Protein AF-A0A0H3GJH1-F1 (afdb_monomer_lite)

Organism: Klebsiella pneumoniae subsp. pneumoniae (strain HS11286) (NCBI:txid1125630)

pLDDT: mean 85.71, std 8.28, range [63.03, 94.12]

Structure (mmCIF, N/CA/C/O backbone):
data_AF-A0A0H3GJH1-F1
#
_entry.id   AF-A0A0H3GJH1-F1
#
loop_
_atom_site.group_PDB
_atom_site.id
_atom_site.type_symbol
_atom_site.label_atom_id
_atom_site.label_alt_id
_atom_site.label_comp_id
_atom_site.label_asym_id
_atom_site.label_entity_id
_atom_site.label_seq_id
_atom_site.pdbx_PDB_ins_code
_atom_site.Cartn_x
_atom_site.Cartn_y
_atom_site.Cartn_z
_atom_site.occupancy
_atom_site.B_iso_or_equiv
_atom_site.auth_seq_id
_atom_site.auth_comp_id
_atom_site.auth_asym_id
_atom_site.auth_atom_id
_atom_site.pdbx_PDB_model_num
ATOM 1 N N . MET A 1 1 ? 3.544 -13.557 6.238 1.00 67.75 1 MET A N 1
ATOM 2 C CA . MET A 1 1 ? 3.473 -12.197 5.685 1.00 67.75 1 MET A CA 1
ATOM 3 C C . MET A 1 1 ? 3.959 -11.240 6.756 1.00 67.75 1 MET A C 1
ATOM 5 O O . MET A 1 1 ? 3.332 -11.152 7.809 1.00 67.75 1 MET A O 1
ATOM 9 N N . MET A 1 2 ? 5.127 -10.633 6.555 1.00 79.94 2 MET A N 1
ATOM 10 C CA . MET A 1 2 ? 5.583 -9.541 7.418 1.00 79.94 2 MET A CA 1
ATOM 11 C C . MET A 1 2 ? 5.047 -8.240 6.833 1.00 79.94 2 MET A C 1
ATOM 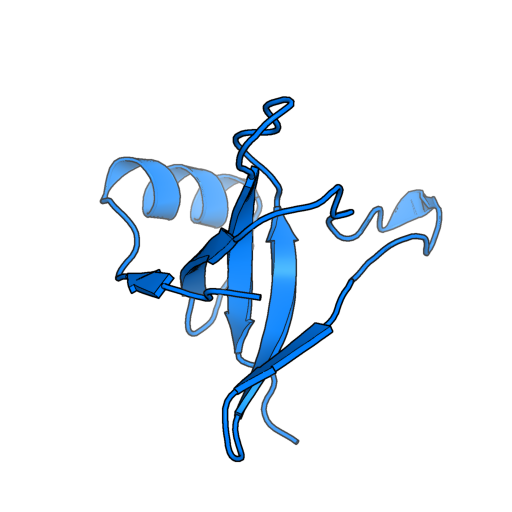13 O O . MET A 1 2 ? 5.141 -8.010 5.630 1.00 79.94 2 MET A O 1
ATOM 17 N N . VAL A 1 3 ? 4.461 -7.412 7.688 1.00 85.94 3 VAL A N 1
ATOM 18 C CA . VAL A 1 3 ? 3.933 -6.106 7.306 1.00 85.94 3 VAL A CA 1
ATOM 19 C C . VAL A 1 3 ? 4.587 -5.089 8.217 1.00 85.94 3 VAL A C 1
ATOM 21 O O . VAL A 1 3 ? 4.419 -5.144 9.435 1.00 85.94 3 VAL A O 1
ATOM 24 N N . GLN A 1 4 ? 5.348 -4.173 7.632 1.00 90.12 4 GLN A N 1
ATOM 25 C CA . GLN A 1 4 ? 5.974 -3.087 8.370 1.00 90.12 4 GLN A CA 1
ATOM 26 C C . GLN A 1 4 ? 5.314 -1.770 7.976 1.00 90.12 4 GLN A C 1
ATOM 28 O O . GLN A 1 4 ? 5.387 -1.361 6.822 1.00 90.12 4 GLN A O 1
ATOM 33 N N . LYS A 1 5 ? 4.676 -1.103 8.943 1.00 91.19 5 LYS A N 1
ATOM 34 C CA . LYS A 1 5 ? 4.087 0.233 8.778 1.00 91.19 5 LYS A CA 1
ATOM 35 C C . LYS A 1 5 ? 5.119 1.287 9.176 1.00 91.19 5 LYS A C 1
ATOM 37 O O . LYS A 1 5 ? 5.661 1.213 10.279 1.00 91.19 5 LYS A O 1
ATOM 42 N N . GLN A 1 6 ? 5.372 2.272 8.316 1.00 92.06 6 GLN A N 1
ATOM 43 C CA . GLN A 1 6 ? 6.163 3.458 8.668 1.00 92.06 6 GLN A CA 1
ATOM 44 C C . GLN A 1 6 ? 5.485 4.743 8.177 1.00 92.06 6 GLN A C 1
ATOM 46 O O . GLN A 1 6 ? 4.627 4.732 7.290 1.00 92.06 6 GLN A O 1
ATOM 51 N N . ALA A 1 7 ? 5.878 5.865 8.779 1.00 91.75 7 ALA A N 1
ATOM 52 C CA . ALA A 1 7 ? 5.454 7.185 8.338 1.00 91.75 7 ALA A CA 1
ATOM 53 C C . ALA A 1 7 ? 6.004 7.497 6.938 1.00 91.75 7 ALA A C 1
ATOM 55 O O . ALA A 1 7 ? 7.089 7.044 6.571 1.00 91.75 7 ALA A O 1
ATOM 56 N N . LEU A 1 8 ? 5.259 8.288 6.167 1.00 90.94 8 LEU A N 1
ATOM 57 C CA . LEU A 1 8 ? 5.715 8.752 4.861 1.00 90.94 8 LEU A CA 1
ATOM 58 C C . LEU A 1 8 ? 6.879 9.729 4.984 1.00 90.94 8 LEU A C 1
ATOM 60 O O . LEU A 1 8 ? 6.926 10.562 5.894 1.00 90.94 8 LEU A O 1
ATOM 64 N N . SER A 1 9 ? 7.789 9.666 4.015 1.00 90.50 9 SER A N 1
ATOM 65 C CA . SER A 1 9 ? 8.822 10.681 3.872 1.00 90.50 9 SER A CA 1
ATOM 66 C C . SER A 1 9 ? 8.226 11.989 3.339 1.00 90.50 9 SER A C 1
ATOM 68 O O . SER A 1 9 ? 7.168 12.018 2.711 1.00 90.50 9 SER A O 1
ATOM 70 N N . GLN A 1 10 ? 8.942 13.099 3.523 1.00 89.31 10 GLN A N 1
ATOM 71 C CA . GLN A 1 10 ? 8.501 14.406 3.026 1.00 89.31 10 GLN A CA 1
ATOM 72 C C . GLN A 1 10 ? 8.397 14.465 1.486 1.00 89.31 10 GLN A C 1
ATOM 74 O O . GLN A 1 10 ? 7.663 15.292 0.943 1.00 89.31 10 GLN A O 1
ATOM 79 N N . ALA A 1 11 ? 9.145 13.611 0.781 1.00 91.12 11 ALA A N 1
ATOM 80 C CA . ALA A 1 11 ? 9.055 13.479 -0.668 1.00 91.12 11 ALA A CA 1
ATOM 81 C C . ALA A 1 11 ? 7.778 12.732 -1.077 1.00 91.12 11 ALA A C 1
ATOM 83 O O . ALA A 1 11 ? 7.075 13.196 -1.973 1.00 91.12 11 ALA A O 1
ATOM 84 N N . ASP A 1 12 ? 7.437 11.640 -0.380 1.00 90.69 12 ASP A N 1
ATOM 85 C CA . ASP A 1 12 ? 6.203 10.899 -0.655 1.00 90.69 12 ASP A CA 1
ATOM 86 C C . ASP A 1 12 ? 4.964 11.753 -0.350 1.00 90.69 12 ASP A C 1
ATOM 88 O O . ASP A 1 12 ? 4.016 11.748 -1.126 1.00 90.69 12 ASP A O 1
ATOM 92 N N . ILE A 1 13 ? 4.982 12.545 0.731 1.00 90.44 13 ILE A N 1
ATOM 93 C CA . ILE A 1 13 ? 3.881 13.471 1.054 1.00 90.44 13 ILE A CA 1
ATOM 94 C C . ILE A 1 13 ? 3.653 14.452 -0.100 1.00 90.44 13 ILE A C 1
ATOM 96 O O . ILE A 1 13 ? 2.530 14.591 -0.575 1.00 90.44 13 ILE A O 1
ATOM 100 N N . ARG A 1 14 ? 4.723 15.069 -0.620 1.00 91.31 14 ARG A N 1
ATOM 101 C CA . ARG A 1 14 ? 4.628 15.954 -1.793 1.00 91.31 14 ARG A CA 1
ATOM 102 C C . ARG A 1 14 ? 4.093 15.231 -3.030 1.00 91.31 14 ARG A C 1
ATOM 104 O O . ARG A 1 14 ? 3.364 15.835 -3.814 1.00 91.31 14 ARG A O 1
ATOM 111 N N . HIS A 1 15 ? 4.454 13.962 -3.219 1.00 88.56 15 HIS A N 1
ATOM 112 C CA . HIS A 1 15 ? 3.926 13.155 -4.315 1.00 88.56 15 HIS A CA 1
ATOM 113 C C . HIS A 1 15 ? 2.414 12.917 -4.168 1.00 88.56 15 HIS A C 1
ATOM 115 O O . HIS A 1 15 ? 1.671 13.129 -5.126 1.00 88.56 15 HIS A O 1
ATOM 121 N N . MET A 1 16 ? 1.954 12.559 -2.964 1.00 90.00 16 MET A N 1
ATOM 122 C CA . MET A 1 16 ? 0.533 12.344 -2.667 1.00 90.00 16 MET A CA 1
ATOM 123 C C . MET A 1 16 ? -0.292 13.627 -2.813 1.00 90.00 16 MET A C 1
ATOM 125 O O . MET A 1 16 ? -1.365 13.594 -3.421 1.00 90.00 16 MET A O 1
ATOM 129 N N . ASP A 1 17 ? 0.233 14.764 -2.345 1.00 90.62 17 ASP A N 1
ATOM 130 C CA . ASP A 1 17 ? -0.410 16.074 -2.500 1.00 90.62 17 ASP A CA 1
ATOM 131 C C . ASP A 1 17 ? -0.601 16.430 -3.980 1.00 90.62 17 ASP A C 1
ATOM 133 O O . ASP A 1 17 ? -1.668 16.895 -4.379 1.00 90.62 17 ASP A O 1
ATOM 137 N N . ASN A 1 18 ? 0.397 16.150 -4.825 1.00 89.75 18 ASN A N 1
ATOM 138 C CA . ASN A 1 18 ? 0.299 16.402 -6.264 1.00 89.75 18 ASN A CA 1
ATOM 139 C C . ASN A 1 18 ? -0.724 15.486 -6.963 1.00 89.75 18 ASN A C 1
ATOM 141 O O . ASN A 1 18 ? -1.294 15.862 -7.985 1.00 89.75 18 ASN A O 1
ATOM 145 N N . MET A 1 19 ? -0.992 14.302 -6.405 1.00 86.88 19 MET A N 1
ATOM 146 C CA . MET A 1 19 ? -2.079 13.419 -6.846 1.00 86.88 19 MET A CA 1
ATOM 147 C C . MET A 1 19 ? -3.439 13.775 -6.228 1.00 86.88 19 MET A C 1
ATOM 149 O O . MET A 1 19 ? -4.438 13.102 -6.497 1.00 86.88 19 MET A O 1
ATOM 153 N N . ASN A 1 20 ? -3.495 14.840 -5.421 1.00 88.00 20 ASN A N 1
ATOM 154 C CA . ASN A 1 20 ? -4.679 15.285 -4.696 1.00 88.00 20 ASN A CA 1
ATOM 155 C C . ASN A 1 20 ? -5.264 14.178 -3.794 1.00 88.00 20 ASN A C 1
ATOM 157 O O . ASN A 1 20 ? -6.482 14.000 -3.704 1.00 88.00 20 ASN A O 1
ATOM 161 N N . ILE A 1 21 ? -4.384 13.390 -3.165 1.00 85.44 21 ILE A N 1
ATOM 162 C CA . ILE A 1 21 ? -4.744 12.350 -2.198 1.00 85.44 21 ILE A CA 1
ATOM 163 C C . ILE A 1 21 ? -4.502 12.901 -0.796 1.00 85.44 21 ILE A C 1
ATOM 165 O O . ILE A 1 21 ? -3.383 13.255 -0.446 1.00 85.44 21 ILE A O 1
ATOM 169 N N . GLN A 1 22 ? -5.561 12.954 0.009 1.00 82.75 22 GLN A N 1
ATOM 170 C CA . GLN A 1 22 ? -5.536 13.487 1.371 1.00 82.75 22 GLN A CA 1
ATOM 171 C C . GLN A 1 22 ? -5.982 12.418 2.374 1.00 82.75 22 GLN A C 1
ATOM 173 O O . GLN A 1 22 ? -6.714 11.491 2.018 1.00 82.75 22 GLN A O 1
ATOM 178 N N . GLY A 1 23 ? -5.558 12.564 3.631 1.00 87.12 23 GLY A N 1
ATOM 179 C CA . GLY A 1 23 ? -5.918 11.673 4.736 1.00 87.12 23 GLY A CA 1
ATOM 180 C C . GLY A 1 23 ? -4.709 11.217 5.548 1.00 87.12 23 GLY A C 1
ATOM 181 O O . GLY A 1 23 ? -3.609 11.756 5.417 1.00 87.12 23 GLY A O 1
ATOM 182 N N . VAL A 1 24 ? -4.918 10.211 6.399 1.00 91.00 24 VAL A N 1
ATOM 183 C CA . VAL A 1 24 ? -3.822 9.555 7.119 1.00 91.00 24 VAL A CA 1
ATOM 184 C C . VAL A 1 24 ? -3.175 8.558 6.171 1.00 91.00 24 VAL A C 1
ATOM 186 O O . VAL A 1 24 ? -3.759 7.525 5.844 1.00 91.00 24 VAL A O 1
ATOM 189 N N . LEU A 1 25 ? -1.974 8.890 5.716 1.00 92.56 25 LEU A N 1
ATOM 190 C CA . LEU A 1 25 ? -1.231 8.109 4.742 1.00 92.56 25 LEU A CA 1
ATOM 191 C C . LEU A 1 25 ? 0.006 7.482 5.396 1.00 92.56 25 LEU A C 1
ATOM 193 O O . LEU A 1 25 ? 0.700 8.119 6.192 1.00 92.56 25 LEU A O 1
ATOM 197 N 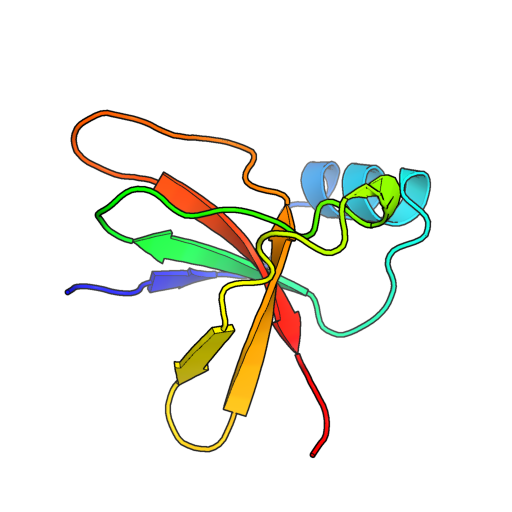N . VAL A 1 26 ? 0.294 6.232 5.044 1.00 93.75 26 VAL A N 1
ATOM 198 C CA . VAL A 1 26 ? 1.444 5.471 5.554 1.00 93.75 26 VAL A CA 1
ATOM 199 C C . VAL A 1 26 ? 2.109 4.696 4.428 1.00 93.75 26 VAL A C 1
ATOM 201 O O . VAL A 1 26 ? 1.455 4.310 3.459 1.00 93.75 26 VAL A O 1
ATOM 204 N N . SER A 1 27 ? 3.409 4.443 4.573 1.00 94.12 27 SER A N 1
ATOM 205 C CA . SER A 1 27 ? 4.096 3.445 3.755 1.00 94.12 27 SER A CA 1
ATOM 206 C C . SER A 1 27 ? 4.025 2.085 4.444 1.00 94.12 27 SER A C 1
ATOM 208 O O . SER A 1 27 ? 4.223 1.976 5.658 1.00 94.12 27 SER A O 1
ATOM 210 N N . ILE A 1 28 ? 3.739 1.052 3.661 1.00 93.25 28 ILE A N 1
ATOM 211 C CA . ILE A 1 28 ? 3.708 -0.339 4.096 1.00 93.25 28 ILE A CA 1
ATOM 212 C C . ILE A 1 28 ? 4.713 -1.115 3.246 1.00 93.25 28 ILE A C 1
ATOM 214 O O . ILE A 1 28 ? 4.634 -1.105 2.019 1.00 93.25 28 ILE A O 1
ATOM 218 N N . TRP A 1 29 ? 5.644 -1.794 3.911 1.00 92.75 29 TRP A N 1
ATOM 219 C CA . TRP A 1 29 ? 6.562 -2.742 3.286 1.00 92.75 29 TRP A CA 1
ATOM 220 C C . TRP A 1 29 ? 6.048 -4.148 3.542 1.00 92.75 29 TRP A C 1
ATOM 222 O O . TRP A 1 29 ? 5.772 -4.518 4.690 1.00 92.75 29 TRP A O 1
ATOM 232 N N . THR A 1 30 ? 5.896 -4.912 2.469 1.00 90.62 30 THR A N 1
ATOM 233 C CA . THR A 1 30 ? 5.372 -6.274 2.514 1.00 90.62 30 THR A CA 1
ATOM 234 C C . THR A 1 30 ? 5.860 -7.082 1.312 1.00 90.62 30 THR A C 1
ATOM 236 O O . THR A 1 30 ? 6.476 -6.544 0.398 1.00 90.62 30 THR A O 1
ATOM 239 N N . ASP A 1 31 ? 5.618 -8.383 1.321 1.00 89.12 31 ASP A N 1
ATOM 240 C CA . ASP A 1 31 ? 5.864 -9.297 0.216 1.00 89.12 31 ASP A CA 1
ATOM 241 C C . ASP A 1 31 ? 4.658 -9.371 -0.740 1.00 89.12 31 ASP A C 1
ATOM 243 O O . ASP A 1 31 ? 3.521 -9.080 -0.365 1.00 89.12 31 ASP A O 1
ATOM 247 N N . GLY A 1 32 ? 4.898 -9.762 -1.995 1.00 83.00 32 GLY A N 1
ATOM 248 C CA . GLY A 1 32 ? 3.850 -9.977 -3.001 1.00 83.00 32 GLY A CA 1
ATOM 249 C C . GLY A 1 32 ? 3.588 -8.790 -3.929 1.00 83.00 32 GLY A C 1
ATOM 250 O O . GLY A 1 32 ? 4.176 -7.720 -3.792 1.00 83.00 32 GLY A O 1
ATOM 251 N N . ASN A 1 33 ? 2.713 -9.002 -4.913 1.00 79.94 33 ASN A N 1
ATOM 252 C CA . ASN A 1 33 ? 2.356 -7.991 -5.904 1.00 79.94 33 ASN A CA 1
ATOM 253 C C . ASN A 1 33 ? 1.024 -7.339 -5.525 1.00 79.94 33 ASN A C 1
ATOM 255 O O . ASN A 1 33 ? 0.026 -8.041 -5.368 1.00 79.94 33 ASN A O 1
ATOM 259 N N . TRP A 1 34 ? 1.018 -6.015 -5.407 1.00 81.06 34 TRP A N 1
ATOM 260 C CA . TRP A 1 34 ? -0.128 -5.234 -4.943 1.00 81.06 34 TRP A CA 1
ATOM 261 C C . TRP A 1 34 ? -0.484 -4.180 -5.977 1.00 81.06 34 TRP A C 1
ATOM 263 O O . TRP A 1 34 ? 0.386 -3.660 -6.677 1.00 81.06 34 TRP A O 1
ATOM 273 N N . CYS A 1 35 ? -1.767 -3.864 -6.086 1.00 75.31 35 CYS A N 1
ATOM 274 C CA . CYS A 1 35 ? -2.276 -2.925 -7.071 1.00 75.31 35 CYS A CA 1
ATOM 275 C C . CYS A 1 35 ? -2.965 -1.746 -6.380 1.00 75.31 35 CYS A C 1
ATOM 277 O O . CYS A 1 35 ? -4.025 -1.882 -5.758 1.00 75.31 35 CYS A O 1
ATOM 279 N N . GLY A 1 36 ? -2.382 -0.557 -6.555 1.00 67.50 36 GLY A N 1
ATOM 280 C CA . GLY A 1 36 ? -3.054 0.698 -6.231 1.00 67.50 36 GLY A CA 1
ATOM 281 C C . GLY A 1 36 ? -4.330 0.883 -7.048 1.00 67.50 36 GLY A C 1
ATOM 282 O O . GLY A 1 36 ? -4.543 0.224 -8.070 1.00 67.50 36 GLY A O 1
ATOM 283 N N . ILE A 1 37 ? -5.208 1.769 -6.578 1.00 71.38 37 ILE A N 1
ATOM 284 C CA . ILE A 1 37 ? -6.448 2.076 -7.292 1.00 71.38 37 ILE A CA 1
ATOM 285 C C . ILE A 1 37 ? -6.133 2.642 -8.676 1.00 71.38 37 ILE A C 1
ATOM 287 O O . ILE A 1 37 ? -5.591 3.737 -8.816 1.00 71.38 37 ILE A O 1
ATOM 291 N N . ASN A 1 38 ? -6.603 1.948 -9.709 1.00 71.00 38 ASN A N 1
ATOM 292 C CA . ASN A 1 38 ? -6.795 2.535 -11.023 1.00 71.00 38 ASN A CA 1
ATOM 293 C C . ASN A 1 38 ? -8.241 3.038 -11.123 1.00 71.00 38 ASN A C 1
ATOM 295 O O . ASN A 1 38 ? -9.161 2.251 -11.364 1.00 71.00 38 ASN A O 1
ATOM 299 N N . ARG A 1 39 ? -8.445 4.349 -10.916 1.00 66.81 39 ARG A N 1
ATOM 300 C CA . ARG A 1 39 ? -9.787 4.966 -10.904 1.00 66.81 39 ARG A CA 1
ATOM 301 C C . ARG A 1 39 ? -10.528 4.772 -12.224 1.00 66.81 39 ARG A C 1
ATOM 303 O O . ARG A 1 39 ? -11.697 4.403 -12.195 1.00 66.81 39 ARG A O 1
ATOM 310 N N . ASP A 1 40 ? -9.846 4.957 -13.351 1.00 65.50 40 ASP A N 1
ATOM 311 C CA . ASP A 1 40 ? -10.464 4.863 -14.679 1.00 65.50 40 ASP A CA 1
ATOM 312 C C . ASP A 1 40 ? -10.942 3.445 -14.985 1.00 65.50 40 ASP A C 1
ATOM 314 O O . ASP A 1 40 ? -11.977 3.248 -15.619 1.00 65.50 40 ASP A O 1
ATOM 318 N N . ARG A 1 41 ? -10.201 2.439 -14.508 1.00 72.06 41 ARG A N 1
ATOM 319 C CA . ARG A 1 41 ? -10.558 1.030 -14.696 1.00 72.06 41 ARG A CA 1
ATOM 320 C C . ARG A 1 41 ? -11.419 0.447 -13.580 1.00 72.06 41 ARG A C 1
ATOM 322 O O . ARG A 1 41 ? -11.860 -0.687 -13.733 1.00 72.06 41 ARG A O 1
ATOM 329 N N . GLN A 1 42 ? -11.638 1.175 -12.482 1.00 63.03 42 GLN A N 1
ATOM 330 C CA . GLN A 1 42 ? -12.222 0.648 -11.238 1.00 63.03 42 GLN A CA 1
ATOM 331 C C . GLN A 1 42 ? -11.574 -0.679 -10.800 1.00 63.03 42 GLN A C 1
ATOM 333 O O . GLN A 1 42 ? -12.244 -1.606 -10.351 1.00 63.03 42 GLN A O 1
ATOM 338 N N . GLN A 1 43 ? -10.260 -0.789 -10.987 1.00 65.69 43 GLN A N 1
ATOM 339 C CA . GLN A 1 43 ? -9.492 -2.007 -10.730 1.00 65.69 43 GLN A CA 1
ATOM 340 C C . GLN A 1 43 ? -8.410 -1.740 -9.686 1.00 65.69 43 GLN A C 1
ATOM 342 O O . GLN A 1 43 ? -7.866 -0.637 -9.615 1.00 65.69 43 GLN A O 1
ATOM 347 N N . GLY A 1 44 ? -8.095 -2.765 -8.895 1.00 69.19 44 GLY A N 1
ATOM 348 C CA . GLY A 1 44 ? -7.173 -2.661 -7.765 1.00 69.19 44 GLY A CA 1
ATOM 349 C C . GLY A 1 44 ? -7.853 -2.103 -6.517 1.00 69.19 44 GLY A C 1
ATOM 350 O O . GLY A 1 44 ? -9.053 -2.295 -6.312 1.00 69.19 44 GLY A O 1
ATOM 351 N N . GLY A 1 45 ? -7.079 -1.410 -5.684 1.00 73.62 45 GLY A N 1
ATOM 352 C CA . GLY A 1 45 ? -7.550 -0.947 -4.378 1.00 73.62 45 GLY A CA 1
ATOM 353 C C . GLY A 1 45 ? -7.500 -2.046 -3.336 1.00 73.62 45 GLY A C 1
ATOM 354 O O . GLY A 1 45 ? -8.443 -2.216 -2.558 1.00 73.62 45 GLY A O 1
ATOM 355 N N . ASP A 1 46 ? -6.388 -2.778 -3.337 1.00 83.56 46 ASP A N 1
ATOM 356 C CA . ASP A 1 46 ? -6.098 -3.740 -2.291 1.00 83.56 46 ASP A CA 1
ATOM 357 C C . ASP A 1 46 ? -6.209 -3.064 -0.922 1.00 83.56 46 ASP A C 1
ATOM 359 O O . ASP A 1 46 ? -5.868 -1.889 -0.736 1.00 83.56 46 ASP A O 1
ATOM 363 N N . LYS A 1 47 ? -6.751 -3.809 0.039 1.00 87.44 47 LYS A N 1
ATOM 364 C CA . LYS A 1 47 ? -6.958 -3.332 1.401 1.00 87.44 47 LYS A CA 1
ATOM 365 C C . LYS A 1 47 ? -6.101 -4.139 2.353 1.00 87.44 47 LYS A C 1
ATOM 367 O O . LYS A 1 47 ? -6.187 -5.363 2.387 1.00 87.44 47 LYS A O 1
ATOM 372 N N . PHE A 1 48 ? -5.337 -3.435 3.172 1.00 88.56 48 PHE A N 1
ATOM 373 C CA . PHE A 1 48 ? -4.680 -4.008 4.332 1.00 88.56 48 PHE A CA 1
ATOM 374 C C . PHE A 1 48 ? -5.571 -3.801 5.551 1.00 88.56 48 PHE A C 1
ATOM 376 O O . PHE A 1 48 ? -5.964 -2.678 5.860 1.00 88.56 48 PHE A O 1
ATOM 383 N N . VAL A 1 49 ? -5.876 -4.887 6.254 1.0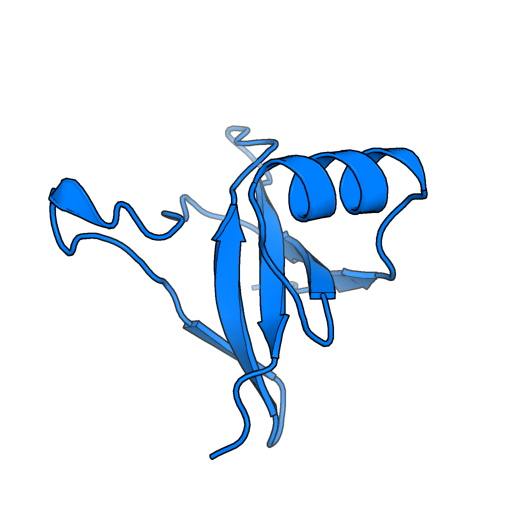0 89.75 49 VAL A N 1
ATOM 384 C CA . VAL A 1 49 ? -6.545 -4.841 7.556 1.00 89.75 49 VAL A CA 1
ATOM 385 C C . VAL A 1 49 ? -5.479 -5.100 8.612 1.00 89.75 49 VAL A C 1
ATOM 387 O O . VAL A 1 49 ? -4.909 -6.190 8.665 1.00 89.75 49 VAL A O 1
ATOM 390 N N . ILE A 1 50 ? -5.156 -4.077 9.402 1.00 87.38 50 ILE A N 1
ATOM 391 C CA . ILE A 1 50 ? -4.122 -4.136 10.441 1.00 87.38 50 ILE A CA 1
ATOM 392 C C . ILE A 1 50 ? -4.801 -3.841 11.778 1.00 87.38 50 ILE A C 1
ATOM 394 O O . ILE A 1 50 ? -5.055 -2.686 12.113 1.00 87.38 50 ILE A O 1
ATOM 398 N N . GLY A 1 51 ? -5.109 -4.897 12.535 1.00 87.19 51 GLY A N 1
ATOM 399 C CA . GLY A 1 51 ? -5.949 -4.781 13.729 1.00 87.19 51 GLY A CA 1
ATOM 400 C C . GLY A 1 51 ? -7.365 -4.344 13.348 1.00 87.19 51 GLY A C 1
ATOM 401 O O . GLY A 1 51 ? -7.976 -4.965 12.481 1.00 87.19 51 GLY A O 1
ATOM 402 N N . ASP A 1 52 ? -7.841 -3.258 13.957 1.00 89.06 52 ASP A N 1
ATOM 403 C CA . ASP A 1 52 ? -9.158 -2.663 13.678 1.00 89.06 52 ASP A CA 1
ATOM 404 C C . ASP A 1 52 ? -9.107 -1.568 12.591 1.00 89.06 52 ASP A C 1
ATOM 406 O O . ASP A 1 52 ? -10.127 -0.978 12.238 1.00 89.06 52 ASP A O 1
ATOM 410 N N . GLU A 1 53 ? -7.922 -1.270 12.045 1.00 90.94 53 GLU A N 1
ATOM 411 C CA . GLU A 1 53 ? -7.741 -0.240 11.022 1.00 90.94 53 GLU A CA 1
ATOM 412 C C . GLU A 1 53 ? -7.754 -0.849 9.615 1.00 90.94 53 GLU A C 1
ATOM 414 O O . GLU A 1 53 ? -7.023 -1.799 9.3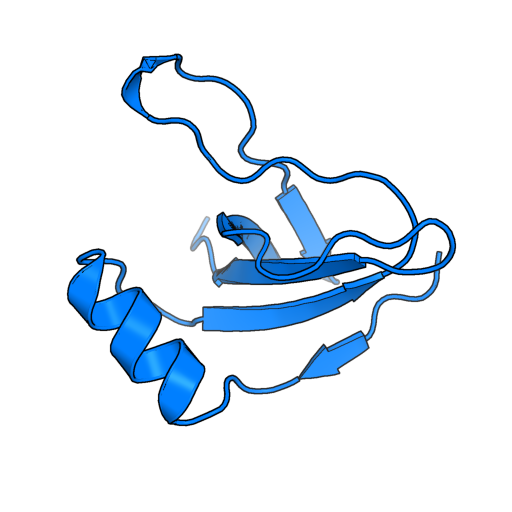18 1.00 90.94 53 GLU A O 1
ATOM 419 N N . THR A 1 54 ? -8.531 -0.244 8.713 1.00 92.94 54 THR A N 1
ATOM 420 C CA . THR A 1 54 ? -8.506 -0.577 7.284 1.00 92.94 54 THR A CA 1
ATOM 421 C C . THR A 1 54 ? -7.692 0.458 6.516 1.00 92.94 54 THR A C 1
ATOM 423 O O . THR A 1 54 ? -7.911 1.660 6.645 1.00 92.94 54 THR A O 1
ATOM 426 N N . TRP A 1 55 ? -6.777 -0.011 5.676 1.00 91.31 55 TRP A N 1
ATOM 427 C CA . TRP A 1 55 ? -5.864 0.799 4.878 1.00 91.31 55 TRP A CA 1
ATOM 428 C C . TRP A 1 55 ?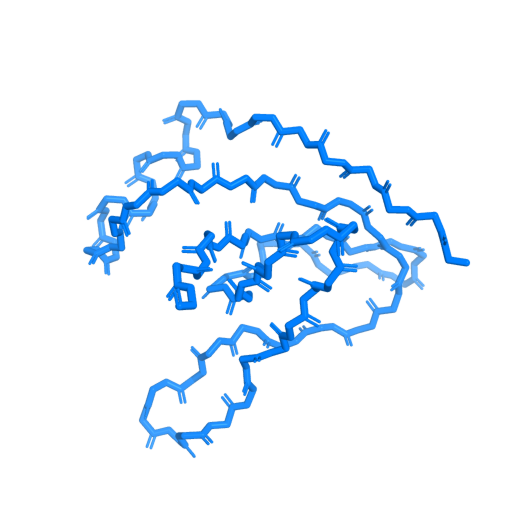 -6.041 0.459 3.402 1.00 91.31 55 TRP A C 1
ATOM 430 O O . TRP A 1 55 ? -5.876 -0.688 3.002 1.00 91.31 55 TRP A O 1
ATOM 440 N N . LEU A 1 56 ? -6.385 1.447 2.587 1.00 90.38 56 LEU A N 1
ATOM 441 C CA . LEU A 1 56 ? -6.594 1.292 1.149 1.00 90.38 56 LEU A CA 1
ATOM 442 C C . LEU A 1 56 ? -5.315 1.657 0.400 1.00 90.38 56 LEU A C 1
ATOM 444 O O . LEU A 1 56 ? -4.831 2.776 0.563 1.00 90.38 56 LEU A O 1
ATOM 448 N N . VAL A 1 57 ? -4.794 0.763 -0.439 1.00 90.38 57 VAL A N 1
ATOM 449 C CA . VAL A 1 57 ? -3.627 1.066 -1.274 1.00 90.38 57 VAL A CA 1
ATOM 450 C C . VAL A 1 57 ? -3.996 2.108 -2.320 1.00 90.38 57 VAL A C 1
ATOM 452 O O . VAL A 1 57 ? -4.870 1.897 -3.165 1.00 90.38 57 VAL A O 1
ATOM 455 N N . VAL A 1 58 ? -3.308 3.242 -2.260 1.00 89.12 58 VAL A N 1
ATOM 456 C CA . VAL A 1 58 ? -3.499 4.361 -3.185 1.00 89.12 58 VAL A CA 1
ATOM 457 C C . VAL A 1 58 ? -2.413 4.415 -4.246 1.00 89.12 58 VAL A C 1
ATOM 459 O O . VAL A 1 58 ? -2.707 4.787 -5.376 1.00 89.12 58 VAL A O 1
ATOM 462 N N . ASP A 1 59 ? -1.195 4.006 -3.901 1.00 88.94 59 ASP A N 1
ATOM 463 C CA . ASP A 1 59 ? -0.049 4.039 -4.799 1.00 88.94 59 ASP A CA 1
ATOM 464 C C . ASP A 1 59 ? 0.937 2.916 -4.455 1.00 88.94 59 ASP A C 1
ATOM 466 O O . ASP A 1 59 ? 0.987 2.441 -3.317 1.00 88.94 59 ASP A O 1
ATOM 470 N N . VAL A 1 60 ? 1.707 2.471 -5.444 1.00 89.12 60 VAL A N 1
ATOM 471 C CA . VAL A 1 60 ? 2.695 1.396 -5.301 1.00 89.12 60 VAL A CA 1
ATOM 472 C C . VAL A 1 60 ? 4.017 1.865 -5.904 1.00 89.12 60 VAL A C 1
ATOM 474 O O . VAL A 1 60 ? 4.326 1.545 -7.053 1.00 89.12 60 VAL A O 1
ATOM 477 N N . PRO A 1 61 ? 4.794 2.661 -5.152 1.00 87.19 61 PRO A N 1
ATOM 478 C CA . PRO A 1 61 ? 6.006 3.276 -5.676 1.00 87.19 61 PRO A CA 1
ATOM 479 C C . PRO A 1 61 ? 7.119 2.272 -6.009 1.00 87.19 61 PRO A C 1
ATOM 481 O O . PRO A 1 61 ? 7.947 2.566 -6.868 1.00 87.19 61 PRO A O 1
ATOM 484 N N . GLU A 1 62 ? 7.177 1.108 -5.349 1.00 88.00 62 GLU A N 1
ATOM 485 C CA . GLU A 1 62 ? 8.241 0.118 -5.574 1.00 88.00 62 GLU A CA 1
ATOM 486 C C . GLU A 1 62 ? 7.687 -1.310 -5.560 1.00 88.00 62 GLU A C 1
ATOM 488 O O . GLU A 1 62 ? 7.138 -1.745 -4.550 1.00 88.00 62 GLU A O 1
ATOM 493 N N . ILE A 1 63 ? 7.885 -2.052 -6.655 1.00 89.25 63 ILE A N 1
ATOM 494 C CA . ILE A 1 63 ? 7.627 -3.497 -6.761 1.00 89.25 63 ILE A CA 1
ATOM 495 C C . ILE A 1 63 ?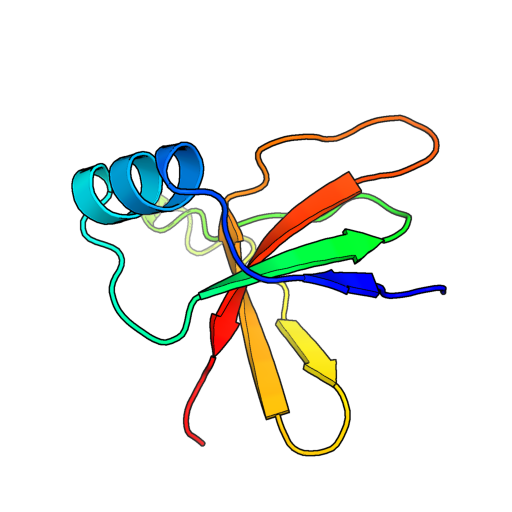 8.937 -4.187 -7.129 1.00 89.25 63 ILE A C 1
ATOM 497 O O . ILE A 1 63 ? 9.487 -3.946 -8.207 1.00 89.25 63 ILE A O 1
ATOM 501 N N . TRP A 1 64 ? 9.399 -5.076 -6.255 1.00 89.62 64 TRP A N 1
ATOM 502 C CA . TRP A 1 64 ? 10.555 -5.939 -6.476 1.00 89.62 64 TRP A CA 1
ATOM 503 C C . TRP A 1 64 ? 10.155 -7.416 -6.321 1.00 89.62 64 TRP A C 1
ATOM 505 O O . TRP A 1 64 ? 9.075 -7.721 -5.813 1.00 89.62 64 TRP A O 1
ATOM 515 N N . PRO A 1 65 ? 10.984 -8.369 -6.789 1.00 86.06 65 PRO A N 1
ATOM 516 C CA . PRO A 1 65 ? 10.656 -9.796 -6.714 1.00 86.06 65 PRO A CA 1
ATOM 517 C C . PRO A 1 65 ? 10.488 -10.332 -5.284 1.00 86.06 65 PRO A C 1
ATOM 519 O O . PRO A 1 65 ? 9.797 -11.326 -5.076 1.00 86.06 65 PRO A O 1
ATOM 522 N N . ASP A 1 66 ? 11.154 -9.706 -4.320 1.00 87.81 66 ASP A N 1
ATOM 523 C CA . ASP A 1 66 ? 11.256 -10.122 -2.924 1.00 87.81 66 ASP A CA 1
ATOM 524 C C . ASP A 1 66 ? 10.446 -9.236 -1.966 1.00 87.81 66 ASP A C 1
ATOM 526 O O . ASP A 1 66 ? 9.923 -9.739 -0.971 1.00 87.81 66 ASP A O 1
ATOM 530 N N . TRP A 1 67 ? 10.295 -7.944 -2.268 1.00 89.88 67 TRP A N 1
ATOM 531 C CA . TRP A 1 67 ? 9.505 -7.010 -1.466 1.00 89.88 67 TRP A CA 1
ATOM 532 C C . TRP A 1 67 ? 8.813 -5.945 -2.318 1.00 89.88 67 TRP A C 1
ATOM 534 O O . TRP A 1 67 ? 9.238 -5.598 -3.415 1.00 89.88 67 TRP A O 1
ATOM 544 N N . THR A 1 68 ? 7.756 -5.376 -1.757 1.00 91.31 68 THR A N 1
ATOM 545 C CA . THR A 1 68 ? 6.958 -4.315 -2.360 1.00 91.31 68 THR A CA 1
ATOM 546 C C . THR A 1 68 ? 6.699 -3.235 -1.318 1.00 91.31 68 THR A C 1
ATOM 548 O O . THR A 1 68 ? 6.388 -3.527 -0.157 1.00 91.31 68 THR A O 1
ATOM 551 N N . ARG A 1 69 ? 6.823 -1.971 -1.730 1.00 91.75 69 ARG A N 1
ATOM 552 C CA . ARG A 1 69 ? 6.406 -0.810 -0.942 1.00 91.75 69 ARG A CA 1
ATOM 553 C C . ARG A 1 69 ? 5.129 -0.244 -1.532 1.00 91.75 69 ARG A C 1
ATOM 555 O O . ARG A 1 69 ? 5.091 0.159 -2.692 1.00 91.75 69 ARG A O 1
ATOM 562 N N . VAL A 1 70 ? 4.107 -0.160 -0.693 1.00 92.38 70 VAL A N 1
ATOM 563 C CA . VAL A 1 70 ? 2.818 0.440 -1.029 1.00 92.38 70 VAL A CA 1
ATOM 564 C C . VAL A 1 70 ? 2.553 1.646 -0.138 1.00 92.38 70 VAL A C 1
ATOM 566 O O . VAL A 1 70 ? 2.934 1.666 1.034 1.00 92.38 70 VAL A O 1
ATOM 569 N N . ILE A 1 71 ? 1.877 2.649 -0.680 1.00 92.25 71 ILE A N 1
ATOM 570 C CA . ILE A 1 71 ? 1.326 3.761 0.087 1.00 92.25 71 ILE A CA 1
ATOM 571 C C . ILE A 1 71 ? -0.161 3.494 0.263 1.00 92.25 71 ILE A C 1
ATOM 573 O O . ILE A 1 71 ? -0.883 3.252 -0.708 1.00 92.25 71 ILE A O 1
ATOM 577 N N . ALA A 1 72 ? -0.618 3.535 1.511 1.00 92.25 72 ALA A N 1
ATOM 578 C CA . ALA A 1 72 ? -2.005 3.278 1.853 1.00 92.25 72 ALA A CA 1
ATOM 579 C C . ALA A 1 72 ? -2.616 4.425 2.661 1.00 92.25 72 ALA A C 1
ATOM 581 O O . ALA A 1 72 ? -1.956 5.034 3.503 1.00 92.25 72 ALA A O 1
ATOM 582 N N . CYS A 1 73 ? -3.893 4.697 2.402 1.00 92.00 73 CYS A N 1
ATOM 583 C CA . CYS A 1 73 ? -4.691 5.700 3.094 1.00 92.00 73 CYS A CA 1
ATOM 584 C C . CYS A 1 73 ? -5.676 5.026 4.053 1.00 92.00 73 CYS A C 1
ATOM 586 O O . CYS A 1 73 ? -6.402 4.106 3.658 1.00 92.00 73 CYS A O 1
ATOM 588 N N . GLN A 1 74 ? -5.724 5.489 5.301 1.00 92.50 74 GLN A N 1
ATOM 589 C CA . GLN A 1 74 ? -6.650 4.974 6.305 1.00 92.50 74 GLN A CA 1
ATOM 590 C C . GLN A 1 74 ? -8.100 5.220 5.877 1.00 92.50 74 GLN A C 1
ATOM 592 O O . GLN A 1 74 ? -8.478 6.332 5.511 1.00 92.50 74 GLN A O 1
ATOM 597 N N . GLN A 1 75 ? -8.917 4.174 5.933 1.00 88.12 75 GLN A N 1
ATOM 598 C CA . GLN A 1 75 ? -10.350 4.239 5.689 1.00 88.12 75 GLN A CA 1
ATOM 599 C C . GLN A 1 75 ? -11.075 4.268 7.031 1.00 88.12 75 GLN A C 1
ATOM 601 O O . GLN A 1 75 ? -10.988 3.318 7.811 1.00 88.12 75 GLN A O 1
ATOM 606 N N . LEU A 1 76 ? -11.793 5.358 7.292 1.00 82.25 76 LEU A N 1
ATOM 607 C CA . LEU A 1 76 ? -12.753 5.418 8.388 1.00 82.25 76 LEU A CA 1
ATOM 608 C C . LEU A 1 76 ? -13.973 4.590 7.971 1.00 82.25 76 LEU A C 1
ATOM 610 O O . LEU A 1 76 ? -14.549 4.839 6.912 1.00 82.25 76 LEU A O 1
ATOM 614 N N . THR A 1 77 ? -14.285 3.565 8.763 1.00 66.19 77 THR A N 1
ATOM 615 C CA . THR A 1 77 ? -15.485 2.732 8.588 1.00 66.19 77 THR A CA 1
ATOM 616 C C . THR A 1 77 ? -16.673 3.387 9.272 1.00 66.19 77 THR A C 1
ATOM 618 O O . THR A 1 77 ? -16.461 3.971 10.359 1.00 66.19 77 THR A O 1
#

Sequence (77 aa):
MMVQKQALSQADIRHMDNMNIQGVLVSIWTDGNWCGINRDRQQGGDKFVIGDETWLVVDVPEIWPDWTRVIACQQLT

Radius of gyration: 11.82 Å; chains: 1; bounding box: 27×29×28 Å

Secondary structure (DSSP, 8-state):
---EEEEPPHHHHHHHHHTT--SSEEEEEESS-----BTTTTB---EEEETTEEEEEEEEEEE-SS-EEEEEEEEP-

Foldseek 3Di:
DDKDKDADDPVVVVVCVVVVHDARKIKIKDDDDADAQPPVVRDGQDWDDDPPWIWTFHAWPDDDNGMTITMTHIDDD